Protein AF-A0A1I8IYG6-F1 (afdb_monomer_lite)

Secondary structure (DSSP, 8-state):
----TTTBPPBTTBTT--B-TT-SS-B-B-TTEESTTS-EEPTTEE---SS-TTSSEE----TTTBSSSS--B-TTT--B-B-TT-BSTTS-BPPTTEE---TT-TTSSEE----TTTEEEEEEEE-TTSSSEEEEESSTTEESTTS-EEPTT-----HHHHHHHHHHHTT--

pLDDT: mean 86.1, std 10.98, range [49.94, 95.38]

Foldseek 3Di:
DQADLLFFDADPVRNNAQADPPDCQRTHGAQQFDDSRSPFGHFQWADQGNVPSNRTDGLLADLLFAQDNGQGDDRYPSAGRGAQQFDDRRSPDGPFQWDDAGNPDNRRTHGLQADPVFAPDSGWDQDPVNPRTATHGPDQQFDDSRSPDGDPPHDDDDPVNVVVVVVVVVPDD

Organism: NCBI:txid282301

Radius of gyration: 28.66 Å; chains: 1; bounding box: 67×33×93 Å

Structure (mmCIF, N/CA/C/O backbone):
data_AF-A0A1I8IYG6-F1
#
_entry.id   AF-A0A1I8IYG6-F1
#
loop_
_atom_site.group_PDB
_atom_site.id
_atom_site.type_symbol
_atom_site.label_atom_id
_atom_site.label_alt_id
_atom_site.label_comp_id
_atom_site.label_asym_id
_atom_site.label_entity_id
_atom_site.label_seq_id
_atom_site.pdbx_PDB_ins_code
_atom_site.Cartn_x
_atom_site.Cartn_y
_atom_site.Cartn_z
_atom_site.occupancy
_atom_site.B_iso_or_equiv
_atom_site.auth_seq_id
_atom_site.auth_comp_id
_atom_site.auth_asym_id
_atom_site.auth_atom_id
_atom_site.pdbx_PDB_model_num
ATOM 1 N N . CYS A 1 1 ? -24.052 -7.052 32.864 1.00 73.31 1 CYS A N 1
ATOM 2 C CA . CYS A 1 1 ? -23.553 -6.763 31.502 1.00 73.31 1 CYS A CA 1
ATOM 3 C C . CYS A 1 1 ? -22.111 -7.221 31.440 1.00 73.31 1 CYS A C 1
ATOM 5 O O . CYS A 1 1 ? -21.389 -6.911 32.372 1.00 73.31 1 CYS A O 1
ATOM 7 N N . ALA A 1 2 ? -21.695 -7.978 30.428 1.00 84.81 2 ALA A N 1
ATOM 8 C CA . ALA A 1 2 ? -20.313 -8.455 30.333 1.00 84.81 2 ALA A CA 1
ATOM 9 C C . ALA A 1 2 ? -19.558 -7.640 29.272 1.00 84.81 2 ALA A C 1
ATOM 11 O O . ALA A 1 2 ? -19.359 -8.111 28.158 1.00 84.81 2 ALA A O 1
ATOM 12 N N . CYS A 1 3 ? -19.269 -6.375 29.584 1.00 88.69 3 CYS A N 1
ATOM 13 C CA . CYS A 1 3 ? -18.493 -5.493 28.712 1.00 88.69 3 CYS A CA 1
ATOM 14 C C . CYS A 1 3 ? -17.025 -5.950 28.681 1.00 88.69 3 CYS A C 1
ATOM 16 O O . CYS A 1 3 ? -16.496 -6.339 29.720 1.00 88.69 3 CYS A O 1
ATOM 18 N N . ASP A 1 4 ? -16.367 -5.895 27.523 1.00 91.00 4 ASP A N 1
ATOM 19 C CA . ASP A 1 4 ? -14.928 -6.146 27.412 1.00 91.00 4 ASP A CA 1
ATOM 20 C C . ASP A 1 4 ? -14.177 -4.918 27.940 1.00 91.00 4 ASP A C 1
ATOM 22 O O . ASP A 1 4 ? -14.325 -3.814 27.407 1.00 91.00 4 ASP A O 1
ATOM 26 N N . THR A 1 5 ? -13.403 -5.082 29.011 1.00 90.81 5 THR A N 1
ATOM 27 C CA . THR A 1 5 ? -12.661 -3.990 29.660 1.00 90.81 5 THR A CA 1
ATOM 28 C C . THR A 1 5 ? -11.534 -3.444 28.787 1.00 90.81 5 THR A C 1
ATOM 30 O O . THR A 1 5 ? -11.124 -2.301 28.981 1.00 90.81 5 THR A O 1
ATOM 33 N N . ARG A 1 6 ? -11.073 -4.203 27.783 1.00 92.00 6 ARG A N 1
ATOM 34 C CA . ARG A 1 6 ? -10.063 -3.738 26.825 1.00 92.00 6 ARG A CA 1
ATOM 35 C C . ARG A 1 6 ? -10.636 -2.686 25.888 1.00 92.00 6 ARG A C 1
ATOM 37 O O . ARG A 1 6 ? -10.004 -1.662 25.649 1.00 92.00 6 ARG A O 1
ATOM 44 N N . GLY A 1 7 ? -11.864 -2.896 25.417 1.00 91.50 7 GLY A N 1
ATOM 45 C CA . GLY A 1 7 ? -12.552 -1.977 24.511 1.00 91.50 7 GLY A CA 1
ATOM 46 C C . GLY A 1 7 ? -13.533 -1.017 25.166 1.00 91.50 7 GLY A C 1
ATOM 47 O O . GLY A 1 7 ? -14.031 -0.124 24.488 1.00 91.50 7 GLY A O 1
ATOM 48 N N . SER A 1 8 ? -13.835 -1.166 26.453 1.00 92.88 8 SER A N 1
ATOM 49 C CA . SER A 1 8 ? 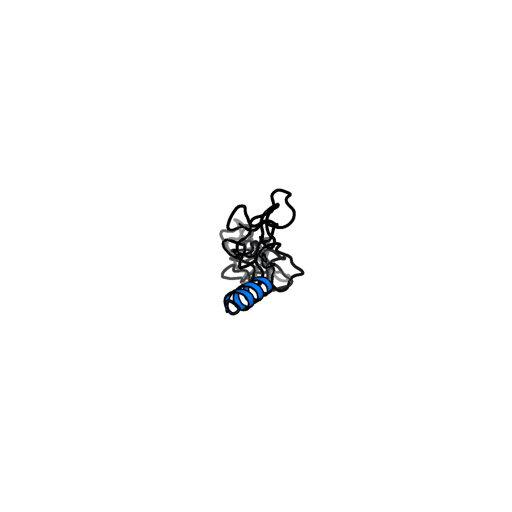-14.749 -0.276 27.180 1.00 92.88 8 SER A CA 1
ATOM 50 C C . SER A 1 8 ? -13.991 0.822 27.922 1.00 92.88 8 SER A C 1
ATOM 52 O O . SER A 1 8 ? -12.874 0.622 28.395 1.00 92.88 8 SER A O 1
ATOM 54 N N . LYS A 1 9 ? -14.605 1.999 28.067 1.00 90.44 9 LYS A N 1
ATOM 55 C CA . LYS A 1 9 ? -14.074 3.062 28.924 1.00 90.44 9 LYS A CA 1
ATOM 56 C C . LYS A 1 9 ? -14.227 2.659 30.391 1.00 90.44 9 LYS A C 1
ATOM 58 O O . LYS A 1 9 ? -15.337 2.399 30.861 1.00 90.44 9 LYS A O 1
ATOM 63 N N . VAL A 1 10 ? -13.106 2.632 31.104 1.00 86.62 10 VAL A N 1
ATOM 64 C CA . VAL A 1 10 ? -13.040 2.417 32.552 1.00 86.62 10 VAL A CA 1
ATOM 65 C C . VAL A 1 10 ? -12.954 3.759 33.270 1.00 86.62 10 VAL A C 1
ATOM 67 O O . VAL A 1 10 ? -12.292 4.686 32.807 1.00 86.62 10 VAL A O 1
ATOM 70 N N . PHE A 1 11 ? -13.653 3.870 34.396 1.00 83.19 11 PHE A N 1
ATOM 71 C CA . PHE A 1 11 ? -13.653 5.067 35.236 1.00 83.19 11 PHE A CA 1
ATOM 72 C C . PHE A 1 11 ? -13.138 4.700 36.629 1.00 83.19 11 PHE A C 1
ATOM 74 O O . PHE A 1 11 ? -13.335 3.561 37.049 1.00 83.19 11 PHE A O 1
ATOM 81 N N . PRO A 1 12 ? -12.577 5.643 37.407 1.00 83.94 12 PRO A N 1
ATOM 82 C CA . PRO A 1 12 ? -12.073 5.353 38.754 1.00 83.94 12 PRO A CA 1
ATOM 83 C C . PRO A 1 12 ? -13.115 4.705 39.680 1.00 83.94 12 PRO A C 1
ATOM 85 O O . PRO A 1 12 ? -12.783 3.855 40.497 1.00 83.94 12 PRO A O 1
ATOM 88 N N . LYS A 1 13 ? -14.395 5.072 39.525 1.00 83.81 13 LYS A N 1
ATOM 89 C CA . LYS A 1 13 ? -15.519 4.481 40.275 1.00 83.81 13 LYS A CA 1
ATOM 90 C C . LYS A 1 13 ? -16.048 3.165 39.683 1.00 83.81 13 LYS A C 1
ATOM 92 O O . LYS A 1 13 ? -16.816 2.477 40.344 1.00 83.81 13 LYS A O 1
ATOM 97 N N . PHE A 1 14 ? -15.667 2.824 38.452 1.00 81.69 14 PHE A N 1
ATOM 98 C CA . PHE A 1 14 ? -16.167 1.671 37.695 1.00 81.69 14 PHE A CA 1
ATOM 99 C C . PHE A 1 14 ? -15.006 0.966 36.962 1.00 81.69 14 PHE A C 1
ATOM 101 O O . PHE A 1 14 ? -14.853 1.131 35.745 1.00 81.69 14 PHE A O 1
ATOM 108 N N . PRO A 1 15 ? -14.179 0.182 37.683 1.00 77.56 15 PRO A N 1
ATOM 109 C CA . PRO A 1 15 ? -12.982 -0.458 37.124 1.00 77.56 15 PRO A CA 1
ATOM 110 C C . PRO A 1 15 ? -13.297 -1.571 36.113 1.00 77.56 15 PRO A C 1
ATOM 112 O O . PRO A 1 15 ? -12.486 -1.857 35.242 1.00 77.56 15 PRO A O 1
ATOM 115 N N . ASN A 1 16 ? -14.502 -2.147 36.165 1.00 78.06 16 ASN A N 1
ATOM 116 C CA . ASN A 1 16 ? -14.959 -3.188 35.233 1.00 78.06 16 ASN A CA 1
ATOM 117 C C . ASN A 1 16 ? -15.746 -2.619 34.034 1.00 78.06 16 ASN A C 1
ATOM 119 O O . ASN A 1 16 ? -16.453 -3.350 33.342 1.00 78.06 16 ASN A O 1
ATOM 123 N N . GLY A 1 17 ? -15.646 -1.306 33.806 1.00 75.50 17 GLY A N 1
ATOM 124 C CA . GLY A 1 17 ? -16.417 -0.585 32.799 1.00 75.50 17 GLY A CA 1
ATOM 125 C C . GLY A 1 17 ? -17.811 -0.193 33.291 1.00 75.50 17 GLY A C 1
ATOM 126 O O . GLY A 1 17 ? -18.408 -0.835 34.159 1.00 75.50 17 GLY A O 1
ATOM 127 N N . LEU A 1 18 ? -18.337 0.901 32.739 1.00 83.75 18 LEU A N 1
ATOM 128 C CA . LEU A 1 18 ? -19.692 1.355 33.041 1.00 83.75 18 LEU A CA 1
ATOM 129 C C . LEU A 1 18 ? -20.704 0.590 32.181 1.00 83.75 18 LEU A C 1
ATOM 131 O O . LEU A 1 18 ? -20.611 0.621 30.951 1.00 83.75 18 LEU A O 1
ATOM 135 N N . CYS A 1 19 ? -21.688 -0.045 32.826 1.00 84.88 19 CYS A N 1
ATOM 136 C CA . CYS A 1 19 ? -22.856 -0.583 32.138 1.00 84.88 19 CYS A CA 1
ATOM 137 C C . CYS A 1 19 ? -24.131 0.202 32.453 1.00 84.88 19 CYS A C 1
ATOM 139 O O . CYS A 1 19 ? -24.505 0.341 33.616 1.00 84.88 19 CYS A O 1
ATOM 141 N N . ILE A 1 20 ? -24.845 0.606 31.404 1.00 86.81 20 ILE A N 1
ATOM 142 C CA . ILE A 1 20 ? -26.189 1.174 31.469 1.00 86.81 20 ILE A CA 1
ATOM 143 C C . ILE A 1 20 ? -27.201 0.053 31.198 1.00 86.81 20 ILE A C 1
ATOM 145 O O . ILE A 1 20 ? -27.298 -0.461 30.081 1.00 86.81 20 ILE A O 1
ATOM 149 N N . GLN A 1 21 ? -27.949 -0.351 32.226 1.00 83.56 21 GLN A N 1
ATOM 150 C CA . GLN A 1 21 ? -29.003 -1.359 32.079 1.00 83.56 21 GLN A CA 1
ATOM 151 C C . GLN A 1 21 ? -30.178 -0.809 31.252 1.00 83.56 21 GLN A C 1
ATOM 153 O O . GLN A 1 21 ? -30.434 0.391 31.266 1.00 83.56 21 GLN A O 1
ATOM 158 N N . ASN A 1 22 ? -30.872 -1.679 30.510 1.00 83.31 22 ASN A N 1
ATOM 159 C CA . ASN A 1 22 ? -31.968 -1.328 29.588 1.00 83.31 22 ASN A CA 1
ATOM 160 C C . ASN A 1 22 ? -31.601 -0.367 28.437 1.00 83.31 22 ASN A C 1
ATOM 162 O O . ASN A 1 22 ? -32.484 0.219 27.817 1.00 83.31 22 ASN A O 1
ATOM 166 N N . SER A 1 23 ? -30.313 -0.236 28.104 1.00 82.06 23 SER A N 1
ATOM 167 C CA . SER A 1 23 ? -29.860 0.476 26.905 1.00 82.06 23 SER A CA 1
ATOM 168 C C . SER A 1 23 ? -29.557 -0.505 25.760 1.00 82.06 23 SER A C 1
ATOM 170 O O . SER A 1 23 ? -28.924 -1.536 26.007 1.00 82.06 23 SER A O 1
ATOM 172 N N . PRO A 1 24 ? -29.911 -0.188 24.496 1.00 78.19 24 PRO A N 1
ATOM 173 C CA . PRO A 1 24 ? -29.509 -0.983 23.329 1.00 78.19 24 PRO A CA 1
ATOM 174 C C . PRO A 1 24 ? -27.983 -1.013 23.125 1.00 78.19 24 PRO A C 1
ATOM 176 O O . PRO A 1 24 ? -27.452 -1.946 22.524 1.00 78.19 24 PRO A O 1
ATOM 179 N N . LYS A 1 25 ? -27.261 -0.018 23.657 1.00 81.94 25 LYS A N 1
ATOM 180 C CA . LYS A 1 25 ? -25.799 -0.024 23.803 1.00 81.94 25 LYS A CA 1
ATOM 181 C C . LYS A 1 25 ? -25.466 0.062 25.294 1.00 81.94 25 LYS A C 1
ATOM 183 O O . LYS A 1 25 ? -25.361 1.168 25.828 1.00 81.94 25 LYS A O 1
ATOM 188 N N . PRO A 1 26 ? -25.359 -1.086 25.984 1.00 85.81 26 PRO A N 1
ATOM 189 C CA . PRO A 1 26 ? -25.195 -1.110 27.432 1.00 85.81 26 PRO A CA 1
ATOM 190 C C . PRO A 1 26 ? -23.783 -0.713 27.878 1.00 85.81 26 PRO A C 1
ATOM 192 O O . PRO A 1 26 ? -23.624 -0.265 29.005 1.00 85.81 26 PRO A O 1
ATOM 195 N N . CYS A 1 27 ? -22.769 -0.847 27.019 1.00 89.94 27 CYS A N 1
ATOM 196 C CA . CYS A 1 27 ? -21.369 -0.547 27.329 1.00 89.94 27 CYS A CA 1
ATOM 197 C C . CYS A 1 27 ? -20.903 0.735 26.624 1.00 89.94 27 CYS A C 1
ATOM 199 O O . CYS A 1 27 ? -21.258 0.979 25.468 1.00 89.94 27 CYS A O 1
ATOM 201 N N . ILE A 1 28 ? -20.066 1.531 27.294 1.00 90.88 28 ILE A N 1
ATOM 202 C CA . ILE A 1 28 ? -19.421 2.701 26.684 1.00 90.88 28 ILE A CA 1
ATOM 203 C C . ILE A 1 28 ? -18.087 2.271 26.079 1.00 90.88 28 ILE A C 1
ATOM 205 O O . ILE A 1 28 ? -17.120 2.051 26.805 1.00 90.88 28 ILE A O 1
ATOM 209 N N . CYS A 1 29 ? -18.026 2.178 24.753 1.00 92.25 29 CYS A N 1
ATOM 210 C CA . CYS A 1 29 ? -16.808 1.777 24.054 1.00 92.25 29 CYS A CA 1
ATOM 211 C C . CYS A 1 29 ? -15.779 2.910 23.971 1.00 92.25 29 CYS A C 1
ATOM 213 O O . CYS A 1 29 ? -16.115 4.100 23.924 1.00 92.25 29 CYS A O 1
ATOM 215 N N . LYS A 1 30 ? -14.505 2.523 23.936 1.00 94.06 30 LYS A N 1
ATOM 216 C CA . LYS A 1 30 ? -13.392 3.361 23.503 1.00 94.06 30 LYS A CA 1
ATOM 217 C C . LYS A 1 30 ? -13.572 3.736 22.016 1.00 94.06 30 LYS A C 1
ATOM 219 O O . LYS A 1 30 ? -14.296 3.035 21.306 1.00 94.06 30 LYS A O 1
ATOM 224 N N . PRO A 1 31 ? -12.958 4.837 21.544 1.00 94.56 31 PRO A N 1
ATOM 225 C CA . PRO A 1 31 ? -13.147 5.368 20.190 1.00 94.56 31 PRO A CA 1
ATOM 226 C C . PRO A 1 31 ? -13.077 4.336 19.055 1.00 94.56 31 PRO A C 1
ATOM 228 O O . PRO A 1 31 ? -13.939 4.351 18.173 1.00 94.56 31 PRO A O 1
ATOM 231 N N . ASN A 1 32 ? -12.106 3.419 19.107 1.00 94.56 32 ASN A N 1
ATOM 232 C CA . ASN A 1 32 ? -11.832 2.466 18.029 1.00 94.56 32 ASN A CA 1
ATOM 233 C C . ASN A 1 32 ? -12.403 1.065 18.303 1.00 94.56 32 ASN A C 1
ATOM 235 O O . ASN A 1 32 ? -12.165 0.143 17.527 1.00 94.56 32 ASN A O 1
ATOM 239 N N . ALA A 1 33 ? -13.204 0.908 19.362 1.00 93.94 33 ALA A N 1
ATOM 240 C CA . ALA A 1 33 ? -13.890 -0.333 19.705 1.00 93.94 33 ALA A CA 1
ATOM 241 C C . ALA A 1 33 ? -15.394 -0.265 19.374 1.00 93.94 33 ALA A C 1
ATOM 243 O O . ALA A 1 33 ? -16.052 0.770 19.495 1.00 93.94 33 ALA A O 1
ATOM 244 N N . VAL A 1 34 ? -15.962 -1.395 18.962 1.00 92.31 34 VAL A N 1
ATOM 245 C CA . VAL A 1 34 ? -17.357 -1.566 18.542 1.00 92.31 34 VAL A CA 1
ATOM 246 C C . VAL A 1 34 ? -17.938 -2.894 19.023 1.00 92.31 34 VAL A C 1
ATOM 248 O O . VAL A 1 34 ? -17.248 -3.793 19.502 1.00 92.31 34 VAL A O 1
ATOM 251 N N . GLY A 1 35 ? -19.259 -3.005 18.884 1.00 90.44 35 GLY A N 1
ATOM 252 C CA . GLY A 1 35 ? -20.048 -4.150 19.315 1.00 90.44 35 GLY A CA 1
ATOM 253 C C . GLY A 1 35 ? -20.845 -3.862 20.590 1.00 90.44 35 GLY A C 1
ATOM 254 O O . GLY A 1 35 ? -20.596 -2.873 21.280 1.00 90.44 35 GLY A O 1
ATOM 255 N N . PRO A 1 36 ? -21.817 -4.723 20.925 1.00 88.50 36 PRO A N 1
ATOM 256 C CA . PRO A 1 36 ? -22.682 -4.545 22.095 1.00 88.50 36 PRO A CA 1
ATOM 257 C C . PRO A 1 36 ? -21.919 -4.600 23.426 1.00 88.50 36 PRO A C 1
ATOM 259 O O . PRO A 1 36 ? -22.418 -4.121 24.443 1.00 88.50 36 PRO A O 1
ATOM 262 N N . ARG A 1 37 ? -20.721 -5.197 23.422 1.00 90.44 37 ARG A N 1
ATOM 263 C CA . ARG A 1 37 ? -19.833 -5.354 24.577 1.00 90.44 37 ARG A CA 1
ATOM 264 C C . ARG A 1 37 ? -18.453 -4.734 24.341 1.00 90.44 37 ARG A C 1
ATOM 266 O O . ARG A 1 37 ? -17.555 -4.998 25.127 1.00 90.44 37 ARG A O 1
ATOM 273 N N . CYS A 1 38 ? -18.283 -3.923 23.293 1.00 92.56 38 CYS A N 1
ATOM 274 C CA . CYS A 1 38 ? -17.000 -3.314 22.921 1.00 92.56 38 CYS A CA 1
ATOM 275 C C . CYS A 1 38 ? -15.876 -4.337 22.691 1.00 92.56 38 CYS A C 1
ATOM 277 O O . CYS A 1 38 ? -14.721 -4.087 23.009 1.00 92.56 38 CYS A O 1
ATOM 279 N N . GLN A 1 39 ? -16.232 -5.509 22.169 1.00 91.44 39 GLN A N 1
ATOM 280 C CA . GLN A 1 39 ? -15.344 -6.664 22.060 1.00 91.44 39 GLN A CA 1
ATOM 281 C C . GLN A 1 39 ? -14.645 -6.787 20.696 1.00 91.44 39 GLN A C 1
ATOM 283 O O . GLN A 1 39 ? -13.957 -7.770 20.442 1.00 91.44 39 GLN A O 1
ATOM 288 N N . ARG A 1 40 ? -14.875 -5.841 19.779 1.00 91.75 40 ARG A N 1
ATOM 289 C CA . ARG A 1 40 ? -14.290 -5.827 18.431 1.00 91.75 40 ARG A CA 1
ATOM 290 C C . ARG A 1 40 ? -13.698 -4.463 18.119 1.00 91.75 40 ARG A C 1
ATOM 292 O O . ARG A 1 40 ? -14.213 -3.459 18.600 1.00 91.75 40 ARG A O 1
ATOM 299 N N . CYS A 1 41 ? -12.677 -4.424 17.275 1.00 92.31 41 CYS A N 1
ATOM 300 C CA . CYS A 1 41 ? -12.183 -3.177 16.704 1.00 92.31 41 CYS A CA 1
ATOM 301 C C . CYS A 1 41 ? -13.068 -2.705 15.549 1.00 92.31 41 CYS A C 1
ATOM 303 O O . CYS A 1 41 ? -13.779 -3.494 14.918 1.00 92.31 41 CYS A O 1
ATOM 305 N N . ARG A 1 42 ? -13.056 -1.394 15.302 1.00 91.06 42 ARG A N 1
ATOM 306 C CA . ARG A 1 42 ? -13.621 -0.807 14.084 1.00 91.06 42 ARG A CA 1
ATOM 307 C C . ARG A 1 42 ? -12.857 -1.314 12.852 1.00 91.06 42 ARG A C 1
ATOM 309 O O . ARG A 1 42 ? -11.667 -1.592 12.980 1.00 91.06 42 ARG A O 1
ATOM 316 N N . PRO A 1 43 ? -13.501 -1.377 11.672 1.00 87.81 43 PRO A N 1
ATOM 317 C CA . PRO A 1 43 ? -12.784 -1.535 10.406 1.00 87.81 43 PRO A CA 1
ATOM 318 C C . PRO A 1 43 ? -11.626 -0.526 10.311 1.00 87.81 43 PRO A C 1
ATOM 320 O O . PRO A 1 43 ? -11.783 0.627 10.722 1.00 87.81 43 PRO A O 1
ATOM 323 N N . GLY A 1 44 ? -10.463 -0.978 9.846 1.00 88.50 44 GLY A N 1
ATOM 324 C CA . GLY A 1 44 ? -9.209 -0.220 9.811 1.00 88.50 44 GLY A CA 1
ATOM 325 C C . GLY A 1 44 ? -8.399 -0.216 11.116 1.00 88.50 44 GLY A C 1
ATOM 326 O O . GLY A 1 44 ? -7.354 0.439 11.172 1.00 88.50 44 GLY A O 1
ATOM 327 N N . PHE A 1 45 ? -8.837 -0.944 12.153 1.00 91.75 45 PHE A N 1
ATOM 328 C CA . PHE A 1 45 ? -8.145 -1.049 13.441 1.00 91.75 45 PHE A CA 1
ATOM 329 C C . PHE A 1 45 ? -8.014 -2.500 13.929 1.00 91.75 45 PHE A C 1
ATOM 331 O O . PHE A 1 45 ? -8.872 -3.338 13.663 1.00 91.75 45 PHE A O 1
ATOM 338 N N . TRP A 1 46 ? -6.967 -2.773 14.703 1.00 92.81 46 TRP A N 1
ATOM 339 C CA . TRP A 1 46 ? -6.607 -4.086 15.249 1.00 92.81 46 TRP A CA 1
ATOM 340 C C . TRP A 1 46 ? -6.010 -3.944 16.660 1.00 92.81 46 TRP A C 1
ATOM 342 O O . TRP A 1 46 ? -5.915 -2.833 17.178 1.00 92.81 46 TRP A O 1
ATOM 352 N N . ASP A 1 47 ? -5.643 -5.060 17.292 1.00 92.50 47 ASP A N 1
ATOM 353 C CA . ASP A 1 47 ? -5.025 -5.108 18.631 1.00 92.50 47 ASP A CA 1
ATOM 354 C C . ASP A 1 47 ? -5.848 -4.416 19.735 1.00 92.50 47 ASP A C 1
ATOM 356 O O . ASP A 1 47 ? -5.549 -3.315 20.209 1.00 92.50 47 ASP A O 1
ATOM 360 N N . LEU A 1 48 ? -6.946 -5.066 20.137 1.00 92.44 48 LEU A N 1
ATOM 361 C CA . LEU A 1 48 ? -7.808 -4.573 21.210 1.00 92.44 48 LEU A CA 1
ATOM 362 C C . LEU A 1 48 ? -7.120 -4.720 22.578 1.00 92.44 48 LEU A C 1
ATOM 364 O O . LEU A 1 48 ? -7.087 -5.816 23.146 1.00 92.44 48 LEU A O 1
ATOM 368 N N . SER A 1 49 ? -6.666 -3.605 23.151 1.00 92.06 49 SER A N 1
ATOM 369 C CA . SER A 1 49 ? -5.896 -3.573 24.400 1.00 92.06 49 SER A CA 1
ATOM 370 C C . SER A 1 49 ? -6.502 -2.656 25.472 1.00 92.06 49 SER A C 1
ATOM 372 O O . SER A 1 49 ? -7.030 -1.573 25.196 1.00 92.06 49 SER A O 1
ATOM 374 N N . SER A 1 50 ? -6.407 -3.079 26.740 1.00 90.00 50 SER A N 1
ATOM 375 C CA . SER A 1 50 ? -6.776 -2.259 27.905 1.00 90.00 50 SER A CA 1
ATOM 376 C C . SER A 1 50 ? -5.909 -1.017 28.032 1.00 90.00 50 SER A C 1
ATOM 378 O O . SER A 1 50 ? -6.431 0.036 28.408 1.00 90.00 50 SER A O 1
ATOM 380 N N . ASP A 1 51 ? -4.642 -1.133 27.647 1.00 90.31 51 ASP A N 1
ATOM 381 C CA . ASP A 1 51 ? -3.618 -0.108 27.844 1.00 90.31 51 ASP A CA 1
ATOM 382 C C . ASP A 1 51 ? -3.699 0.976 26.768 1.00 90.31 51 ASP A C 1
ATOM 384 O O . ASP A 1 51 ? -3.281 2.113 26.979 1.00 90.31 51 ASP A O 1
ATOM 388 N N . ASN A 1 52 ? -4.311 0.653 25.626 1.00 91.81 52 ASN A N 1
ATOM 389 C CA . ASN A 1 52 ? -4.594 1.617 24.579 1.00 91.81 52 ASN A CA 1
ATOM 390 C C . ASN A 1 52 ? -5.840 2.449 24.954 1.00 91.81 52 ASN A C 1
ATOM 392 O O . ASN A 1 52 ? -6.947 1.898 24.979 1.00 91.81 52 ASN A O 1
ATOM 396 N N . PRO A 1 53 ? -5.734 3.768 25.209 1.00 90.62 53 PRO A N 1
ATOM 397 C CA . PRO A 1 53 ? -6.887 4.607 25.553 1.00 90.62 53 PRO A CA 1
ATOM 398 C C . PRO A 1 53 ? -7.929 4.682 24.426 1.00 90.62 53 PRO A C 1
ATOM 400 O O . PRO A 1 53 ? -9.116 4.891 24.692 1.00 90.62 53 PRO A O 1
ATOM 403 N N . GLU A 1 54 ? -7.513 4.451 23.180 1.00 92.75 54 GLU A N 1
ATOM 404 C CA . GLU A 1 54 ? -8.404 4.386 22.023 1.00 92.75 54 GLU A CA 1
ATOM 405 C C . GLU A 1 54 ? -9.028 2.999 21.807 1.00 92.75 54 GLU A C 1
ATOM 407 O O . GLU A 1 54 ? -10.017 2.856 21.084 1.00 92.75 54 GLU A O 1
ATOM 412 N N . GLY A 1 55 ? -8.495 1.981 22.483 1.00 92.56 55 GLY A N 1
ATOM 413 C CA . GLY A 1 55 ? -8.942 0.592 22.452 1.00 92.56 55 GLY A CA 1
ATOM 414 C C . GLY A 1 55 ? -8.203 -0.234 21.414 1.00 92.56 55 GLY A C 1
ATOM 415 O O . GLY A 1 55 ? -7.662 -1.270 21.774 1.00 92.56 55 GLY A O 1
ATOM 416 N N . CYS A 1 56 ? -8.145 0.239 20.171 1.00 93.94 56 CYS A N 1
ATOM 417 C CA . CYS A 1 56 ? -7.492 -0.456 19.059 1.00 93.94 56 CYS A CA 1
ATOM 418 C C . CYS A 1 56 ? -6.487 0.447 18.340 1.00 93.94 56 CYS A C 1
ATOM 420 O O . CYS A 1 56 ? -6.667 1.669 18.294 1.00 93.94 56 CYS A O 1
ATOM 422 N N . GLN A 1 57 ? -5.447 -0.159 17.776 1.00 92.12 57 GLN A N 1
ATOM 423 C CA . GLN A 1 57 ? -4.415 0.482 16.966 1.00 92.12 57 GLN A CA 1
ATOM 424 C C . GLN A 1 57 ? -4.813 0.512 15.483 1.00 92.12 57 GLN A C 1
ATOM 426 O O . GLN A 1 57 ? -5.526 -0.369 15.012 1.00 92.12 57 GLN A O 1
ATOM 431 N N . SER A 1 58 ? -4.377 1.523 14.724 1.00 91.25 58 SER A N 1
ATOM 432 C CA . SER A 1 58 ? -4.651 1.590 13.283 1.00 91.25 58 SER A CA 1
ATOM 433 C C . SER A 1 58 ? -3.867 0.530 12.500 1.00 91.25 58 SER A C 1
ATOM 435 O O . SER A 1 58 ? -2.703 0.241 12.785 1.00 91.25 58 SER A O 1
ATOM 437 N N . CYS A 1 59 ? -4.497 -0.022 11.462 1.00 89.00 59 CYS A N 1
ATOM 438 C CA . CYS A 1 59 ? -3.878 -0.977 10.539 1.00 89.00 59 CYS A CA 1
ATOM 439 C C . CYS A 1 59 ? -2.768 -0.352 9.672 1.00 89.00 59 CYS A C 1
ATOM 441 O O . CYS A 1 59 ? -1.860 -1.046 9.226 1.00 89.00 59 CYS A O 1
ATOM 443 N N . ASN A 1 60 ? -2.844 0.960 9.407 1.00 90.50 60 ASN A N 1
ATOM 444 C CA . ASN A 1 60 ? -1.951 1.687 8.491 1.00 90.50 60 ASN A CA 1
ATOM 445 C C . ASN A 1 60 ? -1.856 1.074 7.076 1.00 90.50 60 ASN A C 1
ATOM 447 O O . ASN A 1 60 ? -0.841 1.237 6.397 1.00 90.50 60 ASN A O 1
ATOM 451 N N . CYS A 1 61 ? -2.904 0.385 6.616 1.00 91.88 61 CYS A N 1
ATOM 452 C CA . CYS A 1 61 ? -2.995 -0.088 5.240 1.00 91.88 61 CYS A CA 1
ATOM 453 C C . CYS A 1 61 ? -3.302 1.076 4.287 1.00 91.88 61 CYS A C 1
ATOM 455 O O . CYS A 1 61 ? -4.097 1.958 4.607 1.00 91.88 61 CY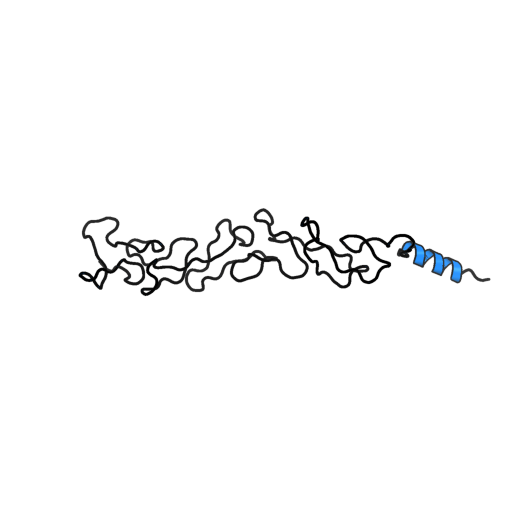S A O 1
ATOM 457 N N . THR A 1 62 ? -2.704 1.061 3.099 1.00 90.62 62 THR A N 1
ATOM 458 C CA . THR A 1 62 ? -2.982 2.034 2.031 1.00 90.62 62 THR A CA 1
ATOM 459 C C . THR A 1 62 ? -3.995 1.470 1.049 1.00 90.62 62 THR A C 1
ATOM 461 O O . THR A 1 62 ? -3.826 0.353 0.559 1.00 90.62 62 THR A O 1
ATOM 464 N N . ALA A 1 63 ? -5.044 2.242 0.755 1.00 88.81 63 ALA A N 1
ATOM 465 C CA . ALA A 1 63 ? -6.126 1.832 -0.141 1.00 88.81 63 ALA A CA 1
ATOM 466 C C . ALA A 1 63 ? -5.609 1.473 -1.548 1.00 88.81 63 ALA A C 1
ATOM 468 O O . ALA A 1 63 ? -6.161 0.616 -2.231 1.00 88.81 63 ALA A O 1
ATOM 469 N N . GLU A 1 64 ? -4.506 2.087 -1.978 1.00 90.81 64 GLU A N 1
ATOM 470 C CA . GLU A 1 64 ? -3.906 1.857 -3.285 1.00 90.81 64 GLU A CA 1
ATOM 471 C C . GLU A 1 64 ? -3.293 0.458 -3.427 1.00 90.81 64 GLU A C 1
ATOM 473 O O . GLU A 1 64 ? -3.328 -0.131 -4.516 1.00 90.81 64 GLU A O 1
ATOM 478 N N . GLY A 1 65 ? -2.732 -0.065 -2.334 1.00 90.94 65 GLY A N 1
ATOM 479 C CA . GLY A 1 65 ? -1.958 -1.301 -2.314 1.00 90.94 65 GLY A CA 1
ATOM 480 C C . GLY A 1 65 ? -2.646 -2.500 -1.680 1.00 90.94 65 GLY A C 1
ATOM 481 O O . GLY A 1 65 ? -2.104 -3.598 -1.783 1.00 90.94 65 GLY A O 1
ATOM 482 N N . VAL A 1 66 ? -3.812 -2.342 -1.056 1.00 92.62 66 VAL A N 1
ATOM 483 C CA . VAL A 1 66 ? -4.610 -3.469 -0.543 1.00 92.62 66 VAL A CA 1
ATOM 484 C C . VAL A 1 66 ? -5.434 -4.124 -1.646 1.00 92.62 66 VAL A C 1
ATOM 486 O O . VAL A 1 66 ? -5.888 -3.465 -2.573 1.00 92.62 66 VAL A O 1
ATOM 489 N N . ALA A 1 67 ? -5.624 -5.439 -1.570 1.00 87.62 67 ALA A N 1
ATOM 490 C CA . ALA A 1 67 ? -6.391 -6.193 -2.562 1.00 87.62 67 ALA A CA 1
ATOM 491 C C . ALA A 1 67 ? -7.911 -5.944 -2.481 1.00 87.62 67 ALA A C 1
ATOM 493 O O . ALA A 1 67 ? -8.625 -6.259 -3.430 1.00 87.62 67 ALA A O 1
ATOM 494 N N . GLY A 1 68 ? -8.402 -5.411 -1.359 1.00 79.94 68 GLY A N 1
ATOM 495 C CA . GLY A 1 68 ? -9.809 -5.068 -1.154 1.00 79.94 68 GLY A CA 1
ATOM 496 C C . GLY A 1 68 ? -10.112 -3.588 -1.397 1.00 79.94 68 GLY A C 1
ATOM 497 O O . GLY A 1 68 ? -9.216 -2.758 -1.469 1.00 79.94 68 GLY A O 1
ATOM 498 N N . GLU A 1 69 ? -11.400 -3.257 -1.463 1.00 70.69 69 GLU A N 1
ATOM 499 C CA . GLU A 1 69 ? -11.890 -1.869 -1.553 1.00 70.69 69 GLU A CA 1
ATOM 500 C C . GLU A 1 69 ? -11.663 -1.080 -0.247 1.00 70.69 69 GLU A C 1
ATOM 502 O O . GLU A 1 69 ? -11.625 0.149 -0.250 1.00 70.69 69 GLU A O 1
ATOM 507 N N . LEU A 1 70 ? -11.514 -1.784 0.883 1.00 75.00 70 LEU A N 1
ATOM 508 C CA . LEU A 1 70 ? -11.272 -1.197 2.199 1.00 75.00 70 LEU A CA 1
ATOM 509 C C . LEU A 1 70 ? -9.833 -1.448 2.657 1.00 75.00 70 LEU A C 1
ATOM 511 O O . LEU A 1 70 ? -9.310 -2.556 2.534 1.00 75.00 70 LEU A O 1
ATOM 515 N N . ALA A 1 71 ? -9.231 -0.429 3.269 1.00 81.06 71 ALA A N 1
ATOM 516 C CA . ALA A 1 71 ? -7.935 -0.493 3.944 1.00 81.06 71 ALA A CA 1
ATOM 517 C C . ALA A 1 71 ? -8.022 -1.209 5.312 1.00 81.06 71 ALA A C 1
ATOM 519 O O . ALA A 1 71 ? -7.521 -0.718 6.324 1.00 81.06 71 ALA A O 1
ATOM 520 N N . ASP A 1 72 ? -8.687 -2.364 5.334 1.00 84.62 72 ASP A N 1
ATOM 521 C CA . ASP A 1 72 ? -8.822 -3.221 6.507 1.00 84.62 72 ASP A CA 1
ATOM 522 C C . ASP A 1 72 ? -7.609 -4.145 6.662 1.00 84.62 72 ASP A C 1
ATOM 524 O O . ASP A 1 72 ? -6.941 -4.523 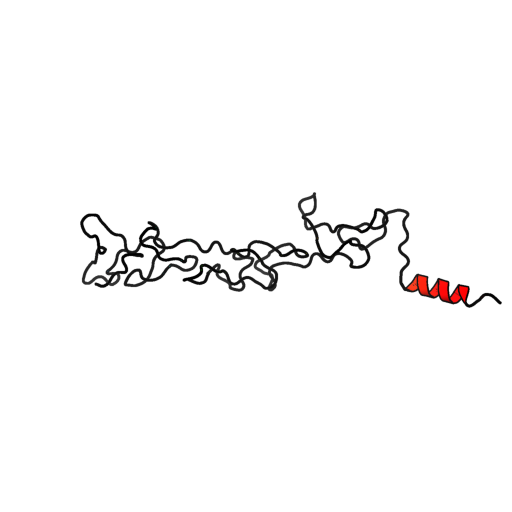5.693 1.00 84.62 72 ASP A O 1
ATOM 528 N N . CYS A 1 73 ? -7.347 -4.541 7.904 1.00 89.31 73 CYS A N 1
ATOM 529 C CA . CYS A 1 73 ? -6.361 -5.555 8.239 1.00 89.31 73 CYS A CA 1
ATOM 530 C C . CYS A 1 73 ? -6.971 -6.662 9.092 1.00 89.31 73 CYS A C 1
ATOM 532 O O . CYS A 1 73 ? -8.074 -6.541 9.630 1.00 89.31 73 CYS A O 1
ATOM 534 N N . ASP A 1 74 ? -6.223 -7.753 9.210 1.00 88.12 74 ASP A N 1
ATOM 535 C CA . ASP A 1 74 ? -6.537 -8.820 10.145 1.00 88.12 74 ASP A CA 1
ATOM 536 C C . ASP A 1 74 ? -6.578 -8.293 11.594 1.00 88.12 74 ASP A C 1
ATOM 538 O O . ASP A 1 74 ? -5.666 -7.599 12.045 1.00 88.12 74 ASP A O 1
ATOM 542 N N . LEU A 1 75 ? -7.652 -8.613 12.322 1.00 83.88 75 LEU A N 1
ATOM 543 C CA . LEU A 1 75 ? -7.948 -8.019 13.633 1.00 83.88 75 LEU A CA 1
ATOM 544 C C . LEU A 1 75 ? -6.986 -8.458 14.746 1.00 83.88 75 LEU A C 1
ATOM 546 O O . LEU A 1 75 ? -6.896 -7.771 15.766 1.00 83.88 75 LEU A O 1
ATOM 550 N N . GLU A 1 76 ? -6.303 -9.591 14.574 1.00 79.81 76 GLU A N 1
ATOM 551 C CA . GLU A 1 76 ? -5.381 -10.146 15.571 1.00 79.81 76 GLU A CA 1
ATOM 552 C C . GLU A 1 76 ? -3.927 -9.810 15.241 1.00 79.81 76 GLU A C 1
ATOM 554 O O . GLU A 1 76 ? -3.156 -9.450 16.125 1.00 79.81 76 GLU A O 1
ATOM 559 N N . THR A 1 77 ? -3.549 -9.902 13.966 1.00 84.81 77 THR A N 1
ATOM 560 C CA . THR A 1 77 ? -2.160 -9.724 13.519 1.00 84.81 77 THR A CA 1
ATOM 561 C C . THR A 1 77 ? -1.856 -8.331 12.981 1.00 84.81 77 THR A C 1
ATOM 563 O O . THR A 1 77 ? -0.685 -7.991 12.812 1.00 84.81 77 THR A O 1
ATOM 566 N N . GLY A 1 78 ? -2.878 -7.542 12.644 1.00 88.06 78 GLY A N 1
ATOM 567 C CA . GLY A 1 78 ? -2.705 -6.228 12.027 1.00 88.06 78 GLY A CA 1
ATOM 568 C C . GLY A 1 78 ? -2.238 -6.272 10.576 1.00 88.06 78 GLY A C 1
ATOM 569 O O . GLY A 1 78 ? -1.872 -5.243 10.008 1.00 88.06 78 GLY A O 1
ATOM 570 N N . ARG A 1 79 ? -2.198 -7.457 9.954 1.00 89.19 79 ARG A N 1
ATOM 571 C CA . ARG A 1 79 ? -1.615 -7.634 8.624 1.00 89.19 79 ARG A CA 1
ATOM 572 C C . ARG A 1 79 ? -2.593 -7.217 7.527 1.00 89.19 79 ARG A C 1
ATOM 574 O O . ARG A 1 79 ? -3.720 -7.705 7.459 1.00 89.19 79 ARG A O 1
ATOM 581 N N . CYS A 1 80 ? -2.128 -6.349 6.634 1.00 91.88 80 CYS A N 1
ATOM 582 C CA . CYS A 1 80 ? -2.854 -5.951 5.434 1.00 91.88 80 CYS A CA 1
ATOM 583 C C . CYS A 1 80 ? -2.765 -7.038 4.353 1.00 91.88 80 CYS A C 1
ATOM 585 O O . CYS A 1 80 ? -1.710 -7.648 4.147 1.00 91.88 80 CYS A O 1
ATOM 587 N N . THR A 1 81 ? -3.850 -7.239 3.607 1.00 91.44 81 THR A N 1
ATOM 588 C CA . THR A 1 81 ? -3.830 -8.102 2.417 1.00 91.44 81 THR A CA 1
ATOM 589 C C . THR A 1 81 ? -3.399 -7.276 1.212 1.00 91.44 81 THR A C 1
ATOM 591 O O . THR A 1 81 ? -4.217 -6.584 0.608 1.00 91.44 81 THR A O 1
ATOM 594 N N . CYS A 1 82 ? -2.108 -7.309 0.884 1.00 93.00 82 CYS A N 1
ATOM 595 C CA . CYS A 1 82 ? -1.558 -6.529 -0.223 1.00 93.00 82 CYS A CA 1
ATOM 596 C C . CYS A 1 82 ? -1.907 -7.119 -1.594 1.00 93.00 82 CYS A C 1
ATOM 598 O O . CYS A 1 82 ? -2.031 -8.334 -1.759 1.00 93.00 82 CYS A O 1
ATOM 600 N N . LYS A 1 83 ? -2.001 -6.245 -2.598 1.00 94.12 83 LYS A N 1
ATOM 601 C CA . LYS A 1 83 ? -2.008 -6.616 -4.014 1.00 94.12 83 LYS A CA 1
ATOM 602 C C . LYS A 1 83 ? -0.694 -7.310 -4.395 1.00 94.12 83 LYS A C 1
ATOM 604 O O . LYS A 1 83 ? 0.327 -7.068 -3.749 1.00 94.12 83 LYS A O 1
ATOM 609 N N . PRO A 1 84 ? -0.676 -8.118 -5.472 1.00 93.88 84 PRO A N 1
ATOM 610 C CA . PRO A 1 84 ? 0.490 -8.925 -5.836 1.00 93.88 84 PRO A CA 1
ATOM 611 C C . PRO A 1 84 ? 1.812 -8.156 -5.979 1.00 93.88 84 PRO A C 1
ATOM 613 O O . PRO A 1 84 ? 2.859 -8.688 -5.626 1.00 93.88 84 PRO A O 1
ATOM 616 N N . LEU A 1 85 ? 1.778 -6.914 -6.476 1.00 94.06 85 LEU A N 1
ATOM 617 C CA . LEU A 1 85 ? 2.959 -6.054 -6.616 1.00 94.06 85 LEU A CA 1
ATOM 618 C C . LEU A 1 85 ? 2.953 -4.892 -5.616 1.00 94.06 85 LEU A C 1
ATOM 620 O O . LEU A 1 85 ? 3.481 -3.830 -5.917 1.00 94.06 85 LEU A O 1
ATOM 624 N N . ALA A 1 86 ? 2.368 -5.069 -4.433 1.00 94.81 86 ALA A N 1
ATOM 625 C CA . ALA A 1 86 ? 2.458 -4.116 -3.332 1.00 94.81 86 ALA A CA 1
ATOM 626 C C . ALA A 1 86 ? 3.125 -4.781 -2.119 1.00 94.81 86 ALA A C 1
ATOM 628 O O . ALA A 1 86 ? 2.838 -5.927 -1.778 1.00 94.81 86 ALA A O 1
ATOM 629 N N . VAL A 1 87 ? 4.039 -4.065 -1.466 1.00 93.19 87 VAL A N 1
ATOM 630 C CA . VAL A 1 87 ? 4.861 -4.577 -0.362 1.00 93.19 87 VAL A CA 1
ATOM 631 C C . VAL A 1 87 ? 4.960 -3.584 0.798 1.00 93.19 87 VAL A C 1
ATOM 633 O O . VAL A 1 87 ? 4.650 -2.397 0.682 1.00 93.19 87 VAL A O 1
ATOM 636 N N . GLY A 1 88 ? 5.441 -4.082 1.940 1.00 90.75 88 GLY A N 1
ATOM 637 C CA . GLY A 1 88 ? 5.505 -3.354 3.209 1.00 90.75 88 GLY A CA 1
ATOM 638 C C . GLY A 1 88 ? 4.322 -3.677 4.124 1.00 90.75 88 GLY A C 1
ATOM 639 O O . GLY A 1 88 ? 3.325 -4.233 3.679 1.00 90.75 88 GLY A O 1
ATOM 640 N N . SER A 1 89 ? 4.436 -3.327 5.409 1.00 87.00 89 SER A N 1
ATOM 641 C CA . SER A 1 89 ? 3.399 -3.606 6.41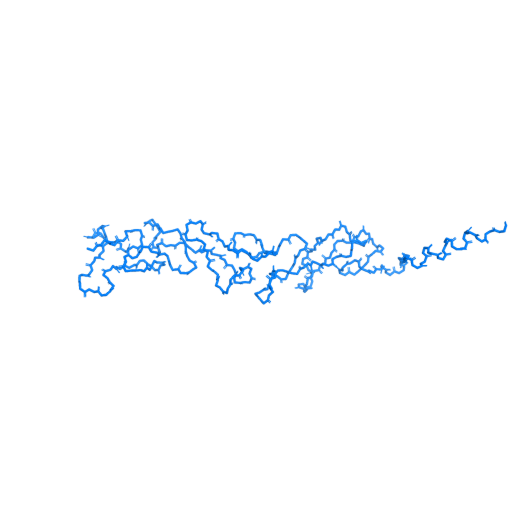7 1.00 87.00 89 SER A CA 1
ATOM 642 C C . SER A 1 89 ? 2.047 -2.977 6.072 1.00 87.00 89 SER A C 1
ATOM 644 O O . SER A 1 89 ? 1.024 -3.607 6.299 1.00 87.00 89 SER A O 1
ATOM 646 N N . GLY A 1 90 ? 2.057 -1.784 5.469 1.00 90.06 90 GLY A N 1
ATOM 647 C CA . GLY A 1 90 ? 0.867 -1.054 5.016 1.00 90.06 90 GLY A CA 1
ATOM 648 C C . GLY A 1 90 ? 0.575 -1.137 3.513 1.00 90.06 90 GLY A C 1
ATOM 649 O O . GLY A 1 90 ? -0.194 -0.323 3.005 1.00 90.06 90 GLY A O 1
ATOM 650 N N . CYS A 1 91 ? 1.227 -2.044 2.773 1.00 93.81 91 CYS A N 1
ATOM 651 C CA . CYS A 1 91 ? 1.120 -2.170 1.308 1.00 93.81 91 CYS A CA 1
ATOM 652 C C . CYS A 1 91 ? 1.423 -0.881 0.513 1.00 93.81 91 CYS A C 1
ATOM 654 O O . CYS A 1 91 ? 0.980 -0.730 -0.619 1.00 93.81 91 CYS A O 1
ATOM 656 N N . SER A 1 92 ? 2.177 0.052 1.093 1.00 92.56 92 SER A N 1
ATOM 657 C CA . SER A 1 92 ? 2.368 1.408 0.560 1.00 92.56 92 SER A CA 1
ATOM 658 C C . SER A 1 92 ? 3.528 1.552 -0.422 1.00 92.56 92 SER A C 1
ATOM 660 O O . SER A 1 92 ? 3.808 2.654 -0.891 1.00 92.56 92 SER A O 1
ATOM 662 N N . ARG A 1 93 ? 4.257 0.468 -0.707 1.00 92.69 93 ARG A N 1
ATOM 663 C CA . ARG A 1 93 ? 5.452 0.498 -1.554 1.00 92.69 93 ARG A CA 1
ATOM 664 C C . ARG A 1 93 ? 5.360 -0.518 -2.675 1.00 92.69 93 ARG A C 1
ATOM 666 O O . ARG A 1 93 ? 4.771 -1.582 -2.518 1.00 92.69 93 ARG A O 1
ATOM 673 N N . CYS A 1 94 ? 6.015 -0.200 -3.780 1.00 93.62 94 CYS A N 1
ATOM 674 C CA . CYS A 1 94 ? 6.252 -1.146 -4.856 1.00 93.62 94 CYS A CA 1
ATOM 675 C C . CYS A 1 94 ? 7.508 -1.981 -4.558 1.00 93.62 94 CYS A C 1
ATOM 677 O O . CYS A 1 94 ? 8.482 -1.435 -4.027 1.00 93.62 94 CYS A O 1
ATOM 679 N N . PRO A 1 95 ? 7.517 -3.290 -4.861 1.00 94.19 95 PRO A N 1
ATOM 680 C CA . PRO A 1 95 ? 8.737 -4.084 -4.829 1.00 94.19 95 PRO A CA 1
ATOM 681 C C . PRO A 1 95 ? 9.737 -3.592 -5.880 1.00 94.19 95 PRO A C 1
ATOM 683 O O . PRO A 1 95 ? 9.374 -2.916 -6.848 1.00 94.19 95 PRO A O 1
ATOM 686 N N . SER A 1 96 ? 11.003 -3.971 -5.711 1.00 92.06 96 SER A N 1
ATOM 687 C CA . SER A 1 96 ? 12.061 -3.689 -6.684 1.00 92.06 96 SER A CA 1
ATOM 688 C C . SER A 1 96 ? 11.654 -4.145 -8.089 1.00 92.06 96 SER A C 1
ATOM 690 O O . SER A 1 96 ? 11.089 -5.224 -8.261 1.00 92.06 96 SER A O 1
ATOM 692 N N . GLY A 1 97 ? 11.909 -3.302 -9.087 1.00 92.00 97 GLY A N 1
ATOM 693 C CA . GLY A 1 97 ? 11.492 -3.553 -10.469 1.00 92.00 97 GLY A CA 1
ATOM 694 C C . GLY A 1 97 ? 10.047 -3.167 -10.785 1.00 92.00 97 GLY A C 1
ATOM 695 O O . GLY A 1 97 ? 9.559 -3.453 -11.880 1.00 92.00 97 GLY A O 1
ATOM 696 N N . SER A 1 98 ? 9.367 -2.477 -9.866 1.00 93.44 98 SER A N 1
ATOM 697 C CA . SER A 1 98 ? 8.039 -1.914 -10.096 1.00 93.44 98 SER A CA 1
ATOM 698 C C . SER A 1 98 ? 7.874 -0.510 -9.498 1.00 93.44 98 SER A C 1
ATOM 700 O O . SER A 1 98 ? 8.668 -0.081 -8.662 1.00 93.44 98 SER A O 1
ATOM 702 N N . ARG A 1 99 ? 6.858 0.226 -9.959 1.00 92.06 99 ARG A N 1
ATOM 703 C CA . ARG A 1 99 ? 6.614 1.646 -9.674 1.00 92.06 99 ARG A CA 1
ATOM 704 C C . ARG A 1 99 ? 5.127 2.017 -9.714 1.00 92.06 99 ARG A C 1
ATOM 706 O O . ARG A 1 99 ? 4.280 1.194 -10.056 1.00 92.06 99 ARG A O 1
ATOM 713 N N . ASP A 1 100 ? 4.835 3.281 -9.420 1.00 89.69 100 ASP A N 1
ATOM 714 C CA . ASP A 1 100 ? 3.537 3.931 -9.638 1.00 89.69 100 ASP A CA 1
ATOM 715 C C . ASP A 1 100 ? 2.348 3.230 -8.953 1.00 89.69 100 ASP A C 1
ATOM 717 O O . ASP A 1 100 ? 1.371 2.910 -9.622 1.00 89.69 100 ASP A O 1
ATOM 721 N N . LEU A 1 101 ? 2.402 2.960 -7.643 1.00 91.38 101 LEU A N 1
ATOM 722 C CA . LEU A 1 101 ? 1.300 2.316 -6.906 1.00 91.38 101 LEU A CA 1
ATOM 723 C C . LEU A 1 101 ? -0.042 3.050 -7.121 1.00 91.38 101 LEU A C 1
ATOM 725 O O . LEU A 1 101 ? -0.122 4.259 -6.920 1.00 91.38 101 LEU A O 1
ATOM 729 N N . ALA A 1 102 ? -1.099 2.326 -7.507 1.00 91.25 102 ALA A N 1
ATOM 730 C CA . ALA A 1 102 ? -2.411 2.921 -7.772 1.00 91.25 102 ALA A CA 1
ATOM 731 C C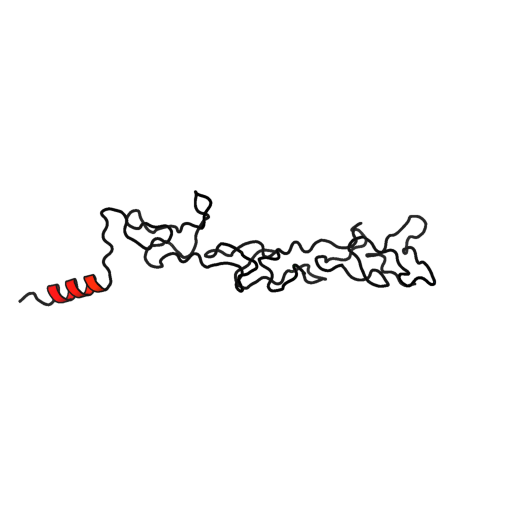 . ALA A 1 102 ? -3.588 2.015 -7.366 1.00 91.25 102 ALA A C 1
ATOM 733 O O . ALA A 1 102 ? -3.613 0.821 -7.681 1.00 91.25 102 ALA A O 1
ATOM 734 N N . ALA A 1 103 ? -4.625 2.612 -6.760 1.00 88.56 103 ALA A N 1
ATOM 735 C CA . ALA A 1 103 ? -5.855 1.919 -6.352 1.00 88.56 103 ALA A CA 1
ATOM 736 C C . ALA A 1 103 ? -6.575 1.237 -7.523 1.00 88.56 103 ALA A C 1
ATOM 738 O O . ALA A 1 103 ? -6.927 0.064 -7.425 1.00 88.56 103 ALA A O 1
ATOM 739 N N . GLY A 1 104 ? -6.688 1.916 -8.668 1.00 88.44 104 GLY A N 1
ATOM 740 C CA . GLY A 1 104 ? -7.325 1.363 -9.868 1.00 88.44 104 GLY A CA 1
ATOM 741 C C . GLY A 1 104 ? -6.538 0.243 -10.561 1.00 88.44 104 GLY A C 1
ATOM 742 O O . GLY A 1 104 ? -7.009 -0.310 -11.552 1.00 88.44 104 GLY A O 1
ATOM 743 N N . ARG A 1 105 ? -5.334 -0.106 -10.083 1.00 90.00 105 ARG A N 1
ATOM 744 C CA . ARG A 1 105 ? -4.527 -1.178 -10.671 1.00 90.00 105 ARG A CA 1
ATOM 745 C C . ARG A 1 105 ? -4.685 -2.468 -9.884 1.00 90.00 105 ARG A C 1
ATOM 747 O O . ARG A 1 105 ? -4.307 -2.520 -8.718 1.00 90.00 105 ARG A O 1
ATOM 754 N N . TRP A 1 106 ? -5.135 -3.527 -10.553 1.00 89.00 106 TRP A N 1
ATOM 755 C CA . TRP A 1 106 ? -5.276 -4.872 -9.975 1.00 89.00 106 TRP A CA 1
ATOM 756 C C . TRP A 1 106 ? -3.989 -5.382 -9.302 1.00 89.00 106 TRP A C 1
ATOM 758 O O . TRP A 1 106 ? -4.027 -5.903 -8.192 1.00 89.00 106 TRP A O 1
ATOM 768 N N . LEU A 1 107 ? -2.832 -5.175 -9.938 1.00 92.12 107 LEU A N 1
ATOM 769 C CA . LEU A 1 107 ? -1.537 -5.582 -9.378 1.00 92.12 107 LEU A CA 1
ATOM 770 C C . LEU A 1 107 ? -0.982 -4.598 -8.333 1.00 92.12 107 LEU A C 1
ATOM 772 O O . LEU A 1 107 ? -0.040 -4.937 -7.626 1.00 92.12 107 LEU A O 1
ATOM 776 N N . GLY A 1 108 ? -1.545 -3.392 -8.220 1.00 92.88 108 GLY A N 1
ATOM 777 C CA . GLY A 1 108 ? -1.028 -2.293 -7.401 1.00 92.88 108 GLY A CA 1
ATOM 778 C C . GLY A 1 108 ? 0.000 -1.464 -8.168 1.00 92.88 108 GLY A C 1
ATOM 779 O O . GLY A 1 108 ? -0.287 -0.338 -8.576 1.00 92.88 108 GLY A O 1
ATOM 780 N N . CYS A 1 109 ? 1.174 -2.031 -8.435 1.00 94.50 109 CYS A N 1
ATOM 781 C CA . CYS A 1 109 ? 2.271 -1.352 -9.133 1.00 94.50 109 CYS A CA 1
ATOM 782 C C . CYS A 1 109 ? 2.396 -1.768 -10.608 1.00 94.50 109 CYS A C 1
ATOM 784 O O . CYS A 1 109 ? 1.840 -2.780 -11.036 1.00 94.50 109 CYS A O 1
ATOM 786 N N . LEU A 1 110 ? 3.106 -0.959 -11.396 1.00 92.44 110 LEU A N 1
ATOM 787 C CA . LEU A 1 110 ? 3.552 -1.283 -12.755 1.00 92.44 110 LEU A CA 1
ATOM 788 C C . LEU A 1 110 ? 4.977 -1.812 -12.732 1.00 92.44 110 LEU A C 1
ATOM 790 O O . LEU A 1 110 ? 5.790 -1.259 -11.999 1.00 92.44 110 LEU A O 1
ATOM 794 N N . PRO A 1 111 ? 5.332 -2.788 -13.577 1.00 93.00 111 PRO A N 1
ATOM 795 C CA . PRO A 1 111 ? 6.735 -3.092 -13.812 1.00 93.00 111 PRO A CA 1
ATOM 796 C C . PRO A 1 111 ? 7.464 -1.865 -14.380 1.00 93.00 111 PRO A C 1
ATOM 798 O O . PRO A 1 111 ? 6.881 -1.062 -15.112 1.00 93.00 111 PRO A O 1
ATOM 801 N N . CYS A 1 112 ? 8.755 -1.735 -14.077 1.00 93.88 112 CYS A N 1
ATOM 802 C CA . CYS A 1 112 ? 9.582 -0.657 -14.619 1.00 93.88 112 CYS A CA 1
ATOM 803 C C . CYS A 1 112 ? 9.677 -0.714 -16.155 1.00 93.88 112 CYS A C 1
ATOM 805 O O . CYS A 1 112 ? 9.728 0.326 -16.811 1.00 93.88 112 CYS A O 1
ATOM 807 N N . GLY A 1 113 ? 9.689 -1.920 -16.731 1.00 93.56 113 GLY A N 1
ATOM 808 C CA . GLY A 1 113 ? 9.830 -2.107 -18.176 1.00 93.56 113 GLY A CA 1
ATOM 809 C C . GLY A 1 113 ? 11.207 -1.704 -18.706 1.00 93.56 113 GLY A C 1
ATOM 810 O O . GLY A 1 113 ? 11.292 -1.193 -19.814 1.00 93.56 113 GLY A O 1
ATOM 811 N N . CYS A 1 114 ? 12.264 -1.879 -17.906 1.00 95.12 114 CYS A N 1
ATOM 812 C CA . CYS A 1 114 ? 13.636 -1.696 -18.374 1.00 95.12 114 CYS A CA 1
ATOM 813 C C . CYS A 1 114 ? 13.963 -2.735 -19.453 1.00 95.12 114 CYS A C 1
ATOM 815 O O . CYS A 1 114 ? 13.620 -3.910 -19.288 1.00 95.12 114 CYS A O 1
ATOM 817 N N . ASP A 1 115 ? 14.619 -2.307 -20.527 1.00 93.19 115 ASP A N 1
ATOM 818 C CA . ASP A 1 115 ? 15.051 -3.184 -21.607 1.00 93.19 115 ASP A CA 1
ATOM 819 C C . ASP A 1 115 ? 16.061 -4.205 -21.084 1.00 93.19 115 ASP A C 1
ATOM 821 O O . ASP A 1 115 ? 17.089 -3.851 -20.510 1.00 93.19 115 ASP A O 1
ATOM 825 N N . THR A 1 116 ? 15.768 -5.489 -21.281 1.00 91.50 116 THR A N 1
ATOM 826 C CA . THR A 1 116 ? 16.579 -6.579 -20.728 1.00 91.50 116 THR A CA 1
ATOM 827 C C . THR A 1 116 ? 17.982 -6.654 -21.317 1.00 91.50 116 THR A C 1
ATOM 829 O O . THR A 1 116 ? 18.850 -7.273 -20.708 1.00 91.50 116 THR A O 1
ATOM 832 N N . ALA A 1 117 ? 18.193 -6.093 -22.510 1.00 89.31 117 ALA A N 1
ATOM 833 C CA . ALA A 1 117 ? 19.481 -6.098 -23.182 1.00 89.31 117 ALA A CA 1
ATOM 834 C C . ALA A 1 117 ? 20.268 -4.807 -22.932 1.00 89.31 117 ALA A C 1
ATOM 836 O O . ALA A 1 117 ? 21.490 -4.856 -22.957 1.00 89.31 117 ALA A O 1
ATOM 837 N N . GLY A 1 118 ? 19.597 -3.679 -22.690 1.00 90.88 118 GLY A N 1
ATOM 838 C CA . GLY A 1 118 ? 20.221 -2.373 -22.487 1.00 90.88 118 GLY A CA 1
ATOM 839 C C . GLY A 1 118 ? 20.367 -1.932 -21.027 1.00 90.88 118 GLY A C 1
ATOM 840 O O . GLY A 1 118 ? 21.156 -1.025 -20.739 1.00 90.88 118 GLY A O 1
ATOM 841 N N . SER A 1 119 ? 19.644 -2.548 -20.088 1.00 94.69 119 SER A N 1
ATOM 842 C CA . SER A 1 119 ? 19.716 -2.216 -18.662 1.00 94.69 119 SER A CA 1
ATOM 843 C C . SER A 1 119 ? 20.570 -3.196 -17.852 1.00 94.69 119 SER A C 1
ATOM 845 O O . SER A 1 119 ? 20.740 -4.363 -18.193 1.00 94.69 119 SER A O 1
ATOM 847 N N . LEU A 1 120 ? 21.075 -2.728 -16.708 1.00 94.25 120 LEU A N 1
ATOM 848 C CA . LEU A 1 120 ? 21.760 -3.560 -15.708 1.00 94.25 120 LEU A CA 1
ATOM 849 C C . LEU A 1 120 ? 20.804 -4.509 -14.961 1.00 94.25 120 LEU A C 1
ATOM 851 O O . LEU A 1 120 ? 21.239 -5.334 -14.159 1.00 94.25 120 LEU A O 1
ATOM 855 N N . GLY A 1 121 ? 19.496 -4.370 -15.173 1.00 93.06 121 GLY A N 1
ATOM 856 C CA . GLY A 1 121 ? 18.474 -5.174 -14.521 1.00 93.06 121 GLY A CA 1
ATOM 857 C C . GLY A 1 121 ? 17.081 -4.541 -14.581 1.00 93.06 121 GLY A C 1
ATOM 858 O O . GLY A 1 121 ? 16.889 -3.470 -15.161 1.00 93.06 121 GLY A O 1
ATOM 859 N N . PRO A 1 122 ? 16.084 -5.177 -13.948 1.00 93.25 122 PRO A N 1
ATOM 860 C CA . PRO A 1 122 ? 14.690 -4.736 -14.014 1.00 93.25 122 PRO A CA 1
ATOM 861 C C . PRO A 1 122 ? 14.377 -3.548 -13.093 1.00 93.25 122 PRO A C 1
ATOM 863 O O . PRO A 1 122 ? 13.269 -3.023 -13.133 1.00 93.25 122 PRO A O 1
ATOM 866 N N . ASN A 1 123 ? 15.317 -3.150 -12.233 1.00 94.44 123 ASN A N 1
ATOM 867 C CA . ASN A 1 123 ? 15.108 -2.131 -11.212 1.00 94.44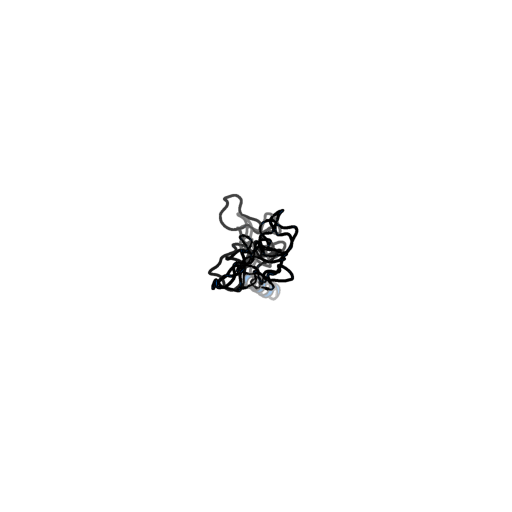 123 ASN A CA 1
ATOM 868 C C . ASN A 1 123 ? 15.152 -0.721 -11.810 1.00 94.44 123 ASN A C 1
ATOM 870 O O . ASN A 1 123 ? 16.024 -0.400 -12.615 1.00 94.44 123 ASN A O 1
ATOM 874 N N . CYS A 1 124 ? 14.249 0.139 -11.346 1.00 93.69 124 CYS A N 1
ATOM 875 C CA . CYS A 1 124 ? 14.217 1.551 -11.693 1.00 93.69 124 CYS A CA 1
ATOM 876 C C . CYS A 1 124 ? 14.120 2.418 -10.438 1.00 93.69 124 CYS A C 1
ATOM 878 O O . CYS A 1 124 ? 13.661 1.971 -9.385 1.00 93.69 124 CYS A O 1
ATOM 880 N N . VAL A 1 125 ? 14.554 3.667 -10.567 1.00 92.19 125 VAL A N 1
ATOM 881 C CA . VAL A 1 125 ? 14.430 4.702 -9.535 1.00 92.19 125 VAL A CA 1
ATOM 882 C C . VAL A 1 125 ? 13.504 5.807 -10.023 1.00 92.19 125 VAL A C 1
ATOM 884 O O . VAL A 1 125 ? 13.285 5.946 -11.227 1.00 92.19 125 VAL A O 1
ATOM 887 N N . ALA A 1 126 ? 12.949 6.593 -9.100 1.00 88.81 126 ALA A N 1
ATOM 888 C CA . ALA A 1 126 ? 12.142 7.755 -9.460 1.00 88.81 126 ALA A CA 1
ATOM 889 C C . ALA A 1 126 ? 12.936 8.687 -10.388 1.00 88.81 126 ALA A C 1
ATOM 891 O O . ALA A 1 126 ? 14.127 8.926 -10.172 1.00 88.81 126 ALA A O 1
ATOM 892 N N . ALA A 1 127 ? 12.284 9.175 -11.442 1.00 87.94 127 ALA A N 1
ATOM 893 C CA . ALA A 1 127 ? 12.938 10.063 -12.389 1.00 87.94 127 ALA A CA 1
ATOM 894 C C . ALA A 1 127 ? 13.273 11.416 -11.717 1.00 87.94 127 ALA A C 1
ATOM 896 O O . ALA A 1 127 ? 12.520 11.862 -10.847 1.00 87.94 127 ALA A O 1
ATOM 897 N N . PRO A 1 128 ? 14.374 12.094 -12.100 1.00 86.88 128 PRO A N 1
ATOM 898 C CA . PRO A 1 128 ? 14.792 13.353 -11.469 1.00 86.88 128 PRO A CA 1
ATOM 899 C C . PRO A 1 128 ? 13.778 14.495 -11.609 1.00 86.88 128 PRO A C 1
ATOM 901 O O . PRO A 1 128 ? 13.752 15.405 -10.788 1.00 86.88 128 PRO A O 1
ATOM 904 N N . ASP A 1 129 ? 12.944 14.446 -12.648 1.00 88.38 129 ASP A N 1
ATOM 905 C CA . ASP A 1 129 ? 11.849 15.385 -12.900 1.00 88.38 129 ASP A CA 1
ATOM 906 C C . ASP A 1 129 ? 10.585 15.070 -12.079 1.00 88.38 129 ASP A C 1
ATOM 908 O O . ASP A 1 129 ? 9.583 15.770 -12.197 1.00 88.38 129 ASP A O 1
ATOM 912 N N . GLY A 1 130 ? 10.615 14.014 -11.260 1.00 83.56 130 GLY A N 1
ATOM 913 C CA . GLY A 1 130 ? 9.485 13.548 -10.461 1.00 83.56 130 GLY A CA 1
ATOM 914 C C . GLY A 1 130 ? 8.402 12.828 -11.266 1.00 83.56 130 GLY A C 1
ATOM 915 O O . GLY A 1 130 ? 7.378 12.459 -10.694 1.00 83.56 130 GLY A O 1
ATOM 916 N N . VAL A 1 131 ? 8.604 12.605 -12.572 1.00 83.00 131 VAL A N 1
ATOM 917 C CA . VAL A 1 131 ? 7.593 12.016 -13.457 1.00 83.00 131 VAL A CA 1
ATOM 918 C C . VAL A 1 131 ? 8.059 10.657 -13.971 1.00 83.00 131 VAL A C 1
ATOM 920 O O . VAL A 1 131 ? 8.873 10.540 -14.890 1.00 83.00 131 VAL A O 1
ATOM 923 N N . GLY A 1 132 ? 7.484 9.602 -13.395 1.00 84.81 132 GLY A N 1
ATOM 924 C CA . GLY A 1 132 ? 7.780 8.216 -13.743 1.00 84.81 132 GLY A CA 1
ATOM 925 C C . GLY A 1 132 ? 9.103 7.735 -13.147 1.00 84.81 132 GLY A C 1
ATOM 926 O O . GLY A 1 132 ? 9.451 8.057 -12.011 1.00 84.81 132 GLY A O 1
ATOM 927 N N . SER A 1 133 ? 9.850 6.934 -13.904 1.00 91.62 133 SER A N 1
ATOM 928 C CA . SER A 1 133 ? 11.097 6.333 -13.426 1.00 91.62 133 SER A CA 1
ATOM 929 C C . SER A 1 133 ? 12.168 6.266 -14.504 1.00 91.62 133 SER A C 1
ATOM 931 O O . SER A 1 133 ? 11.864 6.293 -15.697 1.00 91.62 133 SER A O 1
ATOM 933 N N . VAL A 1 134 ? 13.403 6.048 -14.073 1.00 94.06 134 VAL A N 1
ATOM 934 C CA . VAL A 1 134 ? 14.560 5.798 -14.930 1.00 94.06 134 VAL A CA 1
ATOM 935 C C . VAL A 1 134 ? 15.242 4.485 -14.538 1.00 94.06 134 VAL A C 1
ATOM 937 O O . VAL A 1 134 ? 15.367 4.163 -13.355 1.00 94.06 134 VAL A O 1
ATOM 940 N N . CYS A 1 135 ? 15.635 3.707 -15.543 1.00 95.38 135 CYS A N 1
ATOM 941 C CA . CYS A 1 135 ? 16.392 2.468 -15.410 1.00 95.38 135 CYS A CA 1
ATOM 942 C C . CYS A 1 135 ? 17.901 2.744 -15.415 1.00 95.38 135 CYS A C 1
ATOM 944 O O . CYS A 1 135 ? 18.360 3.733 -15.983 1.00 95.38 135 CYS A O 1
ATOM 946 N N . ALA A 1 136 ? 18.679 1.855 -14.800 1.00 94.62 136 ALA A N 1
ATOM 947 C CA . ALA A 1 136 ? 20.135 1.920 -14.868 1.00 94.62 136 ALA A CA 1
ATOM 948 C C . ALA A 1 136 ? 20.622 1.246 -16.159 1.00 94.62 136 ALA A C 1
ATOM 950 O O . ALA A 1 136 ? 20.481 0.030 -16.305 1.00 94.62 136 ALA A O 1
ATOM 951 N N . CYS A 1 137 ? 21.164 2.028 -17.092 1.00 94.25 137 CYS A N 1
ATOM 952 C CA . CYS A 1 137 ? 21.665 1.511 -18.367 1.00 94.25 137 CYS A CA 1
ATOM 953 C C . CYS A 1 137 ? 23.056 0.883 -18.215 1.00 94.25 137 CYS A C 1
ATOM 955 O O . CYS A 1 137 ? 23.800 1.231 -17.299 1.00 94.25 137 CYS A O 1
ATOM 957 N N . LEU A 1 138 ? 23.388 -0.067 -19.095 1.00 92.31 138 LEU A N 1
ATOM 958 C CA . LEU A 1 138 ? 24.645 -0.826 -19.045 1.00 92.31 138 LEU A CA 1
ATOM 959 C C . LEU A 1 138 ? 25.893 0.051 -19.183 1.00 92.31 138 LEU A C 1
ATOM 961 O O . LEU A 1 138 ? 26.878 -0.172 -18.483 1.00 92.31 138 LEU A O 1
ATOM 965 N N . ASN A 1 139 ? 25.868 1.003 -20.114 1.00 90.31 139 ASN A N 1
ATOM 966 C CA . ASN A 1 139 ? 26.975 1.903 -20.422 1.00 90.31 139 ASN A CA 1
ATOM 967 C C . ASN A 1 139 ? 26.461 3.176 -21.118 1.00 90.31 139 ASN A C 1
ATOM 969 O O . ASN A 1 139 ? 25.274 3.287 -21.429 1.00 90.31 139 ASN A O 1
ATOM 973 N N . ASP A 1 140 ? 27.375 4.102 -21.413 1.00 90.56 140 ASP A N 1
ATOM 974 C CA . ASP A 1 140 ? 27.074 5.373 -22.089 1.00 90.56 140 ASP A CA 1
ATOM 975 C C . ASP A 1 140 ? 26.635 5.209 -23.556 1.00 90.56 140 ASP A C 1
ATOM 977 O O . ASP A 1 140 ? 26.198 6.171 -24.183 1.00 90.56 140 ASP A O 1
ATOM 981 N N . SER A 1 141 ? 26.727 3.998 -24.116 1.00 88.88 141 SER A N 1
ATOM 982 C CA . SER A 1 141 ? 26.257 3.679 -25.468 1.00 88.88 141 SER A CA 1
ATOM 983 C C . SER A 1 141 ? 24.759 3.365 -25.519 1.00 88.88 141 SER A C 1
ATOM 985 O O . SER A 1 141 ? 24.194 3.295 -26.611 1.00 88.88 141 SER A O 1
ATOM 987 N N . VAL A 1 142 ? 24.105 3.190 -24.366 1.00 92.25 142 VAL A N 1
ATOM 988 C CA . VAL A 1 142 ? 22.666 2.932 -24.244 1.00 92.25 142 VAL A CA 1
ATOM 989 C C . VAL A 1 142 ? 21.984 4.123 -23.579 1.00 92.25 142 VAL A C 1
ATOM 991 O O . VAL A 1 142 ? 22.428 4.636 -22.557 1.00 92.25 142 VAL A O 1
ATOM 994 N N . ALA A 1 143 ? 20.871 4.560 -24.155 1.00 91.69 143 ALA A N 1
ATOM 995 C CA . ALA A 1 143 ? 20.128 5.732 -23.729 1.00 91.69 143 ALA A CA 1
ATOM 996 C C . ALA A 1 143 ? 18.624 5.452 -23.622 1.00 91.69 143 ALA A C 1
ATOM 998 O O . ALA A 1 143 ? 18.113 4.400 -23.995 1.00 91.69 143 ALA A O 1
ATOM 999 N N . GLY A 1 144 ? 17.890 6.457 -23.138 1.00 91.75 144 GLY A N 1
ATOM 1000 C CA . GLY A 1 144 ? 16.456 6.353 -22.872 1.00 91.75 144 GLY A CA 1
ATOM 1001 C C . GLY A 1 144 ? 16.163 6.026 -21.411 1.00 91.75 144 GLY A C 1
ATOM 1002 O O . GLY A 1 144 ? 17.008 5.525 -20.679 1.00 91.75 144 GLY A O 1
ATOM 1003 N N . ARG A 1 145 ? 14.939 6.332 -20.968 1.00 92.38 145 ARG A N 1
ATOM 1004 C CA . ARG A 1 145 ? 14.522 6.057 -19.582 1.00 92.38 145 ARG A CA 1
ATOM 1005 C C . ARG A 1 145 ? 14.415 4.562 -19.294 1.00 92.38 145 ARG A C 1
ATOM 1007 O O . ARG A 1 145 ? 14.522 4.168 -18.138 1.00 92.38 145 ARG A O 1
ATOM 1014 N N . LEU A 1 146 ? 14.200 3.767 -20.339 1.00 93.62 146 LEU A N 1
ATOM 1015 C CA . LEU A 1 146 ? 14.079 2.315 -20.285 1.00 93.62 146 LEU A CA 1
ATOM 1016 C C . LEU A 1 146 ? 15.331 1.603 -20.809 1.00 93.62 146 LEU A C 1
ATOM 1018 O O . LEU A 1 146 ? 15.352 0.381 -20.792 1.00 93.62 146 LEU A O 1
ATOM 1022 N N . CYS A 1 147 ? 16.373 2.338 -21.219 1.00 93.88 147 CYS A N 1
ATOM 1023 C CA . CYS A 1 147 ? 17.587 1.785 -21.831 1.00 93.88 147 CYS A CA 1
ATOM 1024 C C . CYS A 1 147 ? 17.315 1.003 -23.131 1.00 93.88 147 CYS A C 1
ATOM 1026 O O . CYS A 1 147 ? 17.955 -0.001 -23.407 1.00 93.88 147 CYS A O 1
ATOM 1028 N N . ASP A 1 148 ? 16.347 1.463 -23.919 1.00 92.06 148 ASP A N 1
ATOM 1029 C CA . ASP A 1 148 ? 15.763 0.783 -25.081 1.00 92.06 148 ASP A CA 1
ATOM 1030 C C . ASP A 1 148 ? 16.288 1.294 -26.434 1.00 92.06 148 ASP A C 1
ATOM 1032 O O . ASP A 1 148 ? 15.826 0.875 -27.495 1.00 92.06 148 ASP A O 1
ATOM 1036 N N . ARG A 1 149 ? 17.240 2.230 -26.423 1.00 91.31 149 ARG A N 1
ATOM 1037 C CA . ARG A 1 149 ? 17.784 2.848 -27.638 1.00 91.31 149 ARG A CA 1
ATOM 1038 C C . ARG A 1 149 ? 19.275 3.138 -27.503 1.00 91.31 149 ARG A C 1
ATOM 1040 O O . ARG A 1 149 ? 19.747 3.359 -26.390 1.00 91.31 149 ARG A O 1
ATOM 1047 N N . PRO A 1 150 ? 20.026 3.193 -28.613 1.00 90.12 150 PRO A N 1
ATOM 1048 C CA . PRO A 1 150 ? 21.409 3.637 -28.562 1.00 90.12 150 PRO A CA 1
ATOM 1049 C C . PRO A 1 150 ? 21.501 5.120 -28.181 1.00 90.12 150 PRO A C 1
ATOM 1051 O O . PRO A 1 150 ? 20.611 5.922 -28.485 1.00 90.12 150 PRO A O 1
ATOM 1054 N N . ALA A 1 151 ? 22.592 5.481 -27.512 1.00 90.12 151 ALA A N 1
ATOM 1055 C CA . ALA A 1 151 ? 22.981 6.869 -27.317 1.00 90.12 151 ALA A CA 1
ATOM 1056 C C . ALA A 1 151 ? 23.344 7.535 -28.654 1.00 90.12 151 ALA A C 1
ATOM 1058 O O . ALA A 1 151 ? 23.582 6.863 -29.659 1.00 90.12 151 ALA A O 1
ATOM 1059 N N . SER A 1 152 ? 23.390 8.868 -28.671 1.00 86.75 152 SER A N 1
ATOM 1060 C CA . SER A 1 152 ? 23.819 9.616 -29.857 1.00 86.75 152 SER A CA 1
ATOM 1061 C C . SER A 1 152 ? 25.187 9.126 -30.337 1.00 86.75 152 SER A C 1
ATOM 1063 O O . SER A 1 152 ? 26.068 8.853 -29.519 1.00 86.75 152 SER A O 1
ATOM 1065 N N . GLU A 1 153 ? 25.348 9.002 -31.655 1.00 82.31 153 GLU A N 1
ATOM 1066 C CA . GLU A 1 153 ? 26.563 8.494 -32.312 1.00 82.31 153 GLU A CA 1
ATOM 1067 C C . GLU A 1 153 ? 26.951 7.042 -31.962 1.00 82.31 153 GLU A C 1
ATOM 1069 O O . GLU A 1 153 ? 28.041 6.591 -32.309 1.00 82.31 153 GLU A O 1
ATOM 1074 N N . HIS A 1 154 ? 26.065 6.282 -31.311 1.00 82.06 154 HIS A N 1
ATOM 1075 C CA . HIS A 1 154 ? 26.261 4.860 -31.037 1.00 82.06 154 HIS A CA 1
ATOM 1076 C C . HIS A 1 154 ? 25.305 4.005 -31.871 1.00 82.06 154 HIS A C 1
ATOM 1078 O O . HIS A 1 154 ? 24.179 4.399 -32.175 1.00 82.06 154 HIS A O 1
ATOM 1084 N N . PHE A 1 155 ? 25.753 2.807 -32.242 1.00 79.19 155 PHE A N 1
ATOM 1085 C CA . PHE A 1 155 ? 24.967 1.863 -33.029 1.00 79.19 155 PHE A CA 1
ATOM 1086 C C . PHE A 1 155 ? 24.709 0.587 -32.230 1.00 79.19 155 PHE A C 1
ATOM 1088 O O . PHE A 1 155 ? 25.643 -0.058 -31.756 1.00 79.19 155 PHE A O 1
ATOM 1095 N N . TRP A 1 156 ? 23.434 0.214 -32.110 1.00 66.81 156 TRP A N 1
ATOM 1096 C CA . TRP A 1 156 ? 23.012 -1.066 -31.553 1.00 66.81 156 TRP A CA 1
ATOM 1097 C C . TRP A 1 156 ? 22.685 -2.027 -32.706 1.00 66.81 156 TRP A C 1
ATOM 1099 O O . TRP A 1 156 ? 21.662 -1.833 -33.374 1.00 66.81 156 TRP A O 1
ATOM 1109 N N . PRO A 1 157 ? 23.513 -3.049 -32.990 1.00 63.62 157 PRO A N 1
ATOM 1110 C CA . PRO A 1 157 ? 23.196 -4.009 -34.036 1.00 63.62 157 PRO A CA 1
ATOM 1111 C C . PRO A 1 157 ? 21.960 -4.821 -33.629 1.00 63.62 157 PRO A C 1
ATOM 1113 O O . PRO A 1 157 ? 21.952 -5.541 -32.635 1.00 63.62 157 PRO A O 1
ATOM 1116 N N . GLY A 1 158 ? 20.880 -4.698 -34.398 1.00 61.84 158 GLY A N 1
ATOM 1117 C CA . GLY A 1 158 ? 19.714 -5.564 -34.243 1.00 61.84 158 GLY A CA 1
ATOM 1118 C C . GLY A 1 158 ? 19.971 -6.977 -34.780 1.00 61.84 158 GLY A C 1
ATOM 1119 O O . GLY A 1 158 ? 20.885 -7.206 -35.574 1.00 61.84 158 GLY A O 1
ATOM 1120 N N . LEU A 1 159 ? 19.087 -7.921 -34.438 1.00 59.31 159 LEU A N 1
ATOM 1121 C CA . LEU A 1 159 ? 19.086 -9.297 -34.971 1.00 59.31 159 LEU A CA 1
ATOM 1122 C C . LEU A 1 159 ? 19.108 -9.360 -36.514 1.00 59.31 159 LEU A C 1
ATOM 1124 O O . LEU A 1 159 ? 19.633 -10.310 -37.088 1.00 59.31 159 LEU A O 1
ATOM 1128 N N . GLY A 1 160 ? 18.582 -8.335 -37.195 1.00 57.50 160 GLY A N 1
ATOM 1129 C CA . GLY A 1 160 ? 18.647 -8.216 -38.654 1.00 57.50 160 GLY A CA 1
ATOM 1130 C C . GLY A 1 160 ? 20.049 -7.925 -39.201 1.00 57.50 160 GLY A C 1
ATOM 1131 O O . GLY A 1 160 ? 20.398 -8.445 -40.256 1.00 57.50 160 GLY A O 1
ATOM 1132 N N . GLN A 1 161 ? 20.871 -7.160 -38.476 1.00 59.12 161 GLN A N 1
ATOM 1133 C CA . GLN A 1 161 ? 22.236 -6.831 -38.899 1.00 59.12 161 GLN A CA 1
ATOM 1134 C C . GLN A 1 161 ? 23.167 -8.039 -38.723 1.00 59.12 161 GLN A C 1
ATOM 1136 O O . GLN A 1 161 ? 23.956 -8.334 -39.614 1.00 59.12 161 GLN A O 1
ATOM 1141 N N . HIS A 1 162 ? 23.006 -8.812 -37.641 1.00 54.69 162 HIS A N 1
ATOM 1142 C CA . HIS A 1 162 ? 23.763 -10.055 -37.438 1.00 54.69 162 HIS A CA 1
ATOM 1143 C C . HIS A 1 162 ? 23.537 -11.092 -38.549 1.00 54.69 162 HIS A C 1
ATOM 1145 O O . HIS A 1 162 ? 24.448 -11.852 -38.868 1.00 54.69 162 HIS A O 1
ATOM 1151 N N . ARG A 1 163 ? 22.351 -11.106 -39.177 1.00 53.25 163 ARG A N 1
ATOM 1152 C CA . ARG A 1 163 ? 22.078 -11.974 -40.330 1.00 53.25 163 ARG A CA 1
ATOM 1153 C C . ARG A 1 163 ? 22.853 -11.539 -41.577 1.00 53.25 163 ARG A C 1
ATOM 1155 O O . ARG A 1 163 ? 23.374 -12.395 -42.281 1.00 53.25 163 ARG A O 1
ATOM 1162 N N . ILE A 1 164 ? 22.970 -10.234 -41.823 1.00 57.12 164 ILE A N 1
ATOM 1163 C CA . ILE A 1 164 ? 23.681 -9.702 -42.996 1.00 57.12 164 ILE A CA 1
ATOM 1164 C C . ILE A 1 164 ? 25.185 -9.991 -42.898 1.00 57.12 164 ILE A C 1
ATOM 1166 O O . ILE A 1 164 ? 25.759 -10.458 -43.874 1.00 57.12 164 ILE A O 1
ATOM 1170 N N . GLU A 1 165 ? 25.799 -9.805 -41.725 1.00 56.56 165 GLU A N 1
ATOM 1171 C CA . GLU A 1 165 ? 27.233 -10.073 -41.495 1.00 56.56 165 GLU A CA 1
ATOM 1172 C C . GLU A 1 165 ? 27.597 -11.570 -41.652 1.00 56.56 165 GLU A C 1
ATOM 1174 O O . GLU A 1 165 ? 28.674 -11.923 -42.143 1.00 56.56 165 GLU A O 1
ATOM 1179 N N . LEU A 1 166 ? 26.691 -12.484 -41.274 1.00 56.03 166 LEU A N 1
ATOM 1180 C CA . LEU A 1 166 ? 26.862 -13.928 -41.499 1.00 56.03 166 LEU A CA 1
ATOM 1181 C C . LEU A 1 166 ? 26.695 -14.307 -42.981 1.00 56.03 166 LEU A C 1
ATOM 1183 O O . LEU A 1 166 ? 27.432 -15.145 -43.497 1.00 56.03 166 LEU A O 1
ATOM 1187 N N . GLU A 1 167 ? 25.759 -13.676 -43.692 1.00 57.72 167 GLU A N 1
ATOM 1188 C CA . GLU A 1 167 ? 25.541 -13.914 -45.124 1.00 57.72 167 GLU A CA 1
ATOM 1189 C C . GLU A 1 167 ? 26.658 -13.340 -46.017 1.00 57.72 167 GLU A C 1
ATOM 1191 O O . GLU A 1 167 ? 26.895 -13.871 -47.107 1.00 57.72 167 GLU A O 1
ATOM 1196 N N . THR A 1 168 ? 27.354 -12.283 -45.583 1.00 55.38 168 THR A N 1
ATOM 1197 C CA . THR A 1 168 ? 28.516 -11.714 -46.290 1.00 55.38 168 THR A CA 1
ATOM 1198 C C . THR A 1 168 ? 29.827 -12.432 -45.966 1.00 55.38 168 THR A C 1
ATOM 1200 O O . THR A 1 168 ? 30.655 -12.585 -46.861 1.00 55.38 168 THR A O 1
ATOM 1203 N N . SER A 1 169 ? 30.012 -12.949 -44.746 1.00 55.56 169 SER A N 1
ATOM 1204 C CA . SER A 1 169 ? 31.188 -13.766 -44.380 1.00 55.56 169 SER A CA 1
ATOM 1205 C C . SER A 1 169 ? 31.162 -15.181 -44.972 1.00 55.56 169 SER A C 1
ATOM 1207 O O . SER A 1 169 ? 32.217 -15.743 -45.261 1.00 55.56 169 SER A O 1
ATOM 1209 N N . ALA A 1 170 ? 29.976 -15.732 -45.249 1.00 56.09 170 ALA A N 1
ATOM 1210 C CA . ALA A 1 170 ? 29.810 -16.980 -46.003 1.00 56.09 170 ALA A CA 1
ATOM 1211 C C . ALA A 1 170 ? 29.975 -16.811 -47.530 1.00 56.09 170 ALA A C 1
ATOM 1213 O O . ALA A 1 170 ? 29.839 -17.778 -48.278 1.00 56.09 170 ALA A O 1
ATOM 1214 N N . ARG A 1 171 ? 30.239 -15.585 -48.006 1.00 54.88 171 ARG A N 1
ATOM 1215 C CA . ARG A 1 171 ? 30.361 -15.235 -49.428 1.00 54.88 171 ARG A CA 1
ATOM 1216 C C . ARG A 1 171 ? 31.763 -14.720 -49.773 1.00 54.88 171 ARG A C 1
ATOM 1218 O O . ARG A 1 171 ? 31.916 -13.814 -50.588 1.00 54.88 171 ARG A O 1
ATOM 1225 N N . ILE A 1 172 ? 32.779 -15.303 -49.139 1.00 49.94 172 ILE A N 1
ATOM 1226 C CA . ILE A 1 172 ? 34.171 -15.224 -49.590 1.00 49.94 172 ILE A CA 1
ATOM 1227 C C . ILE A 1 172 ? 34.380 -16.406 -50.565 1.00 49.94 172 ILE A C 1
ATOM 1229 O O . ILE A 1 172 ? 34.035 -17.526 -50.186 1.00 49.94 172 ILE A O 1
ATOM 1233 N N . PRO A 1 173 ? 34.827 -16.163 -51.814 1.00 50.78 173 PRO A N 1
ATOM 1234 C CA . PRO A 1 173 ? 34.963 -17.182 -52.862 1.00 50.78 173 PRO A CA 1
ATOM 1235 C C . PRO A 1 173 ? 36.023 -18.250 -52.566 1.00 50.78 173 PRO A C 1
ATOM 1237 O O . PRO A 1 173 ? 36.983 -17.951 -51.819 1.00 50.78 173 PRO A O 1
#

InterPro domains:
  IPR002049 Laminin-type EGF domain [PF00053] (1-56)
  IPR002049 Laminin-type EGF domain [PF00053] (59-101)
  IPR002049 Laminin-type EGF domain [PF00053] (112-155)
  IPR002049 Laminin-type EGF domain [PS01248] (27-61)
  IPR002049 Laminin-type EGF domain [PS50027] (1-58)
  IPR002049 Laminin-type EGF domain [SM00180] (1-56)
  IPR002049 Laminin-type EGF domain [SM00180] (59-109)
  IPR002049 Laminin-type EGF domain [SM00180] (112-162)
  IPR002049 Laminin-type EGF domain [cd00055] (1-57)
  IPR050440 Laminin/Netrin Extracellular Matrix [PTHR10574] (27-156)

Sequence (173 aa):
CACDTRGSKVFPKFPNGLCIQNSPKPCICKPNAVGPRCQRCRPGFWDLSSDNPEGCQSCNCTAEGVAGELADCDLETGRCTCKPLAVGSGCSRCPSGSRDLAAGRWLGCLPCGCDTAGSLGPNCVAAPDGVGSVCACLNDSVAGRLCDRPASEHFWPGLGQHRIELETSARIP